Protein AF-A0A945K0C2-F1 (afdb_monomer)

Mean predicted aligned error: 10.75 Å

Sequence (138 aa):
MTGASYIPVIWLLAVLSIFVTILLDLFKKRQVEKDDLIQATIEDRTQAFSQRAVLIGIVLAFLVRANIFEILKNPETPALFLGWRNAEFSWWGLEQILGCAVTGCLLAFLSRFWNEFFKILSGLKYLIRSKSGVGSLR

Radius of gyration: 19.76 Å; Cα contacts (8 Å, |Δi|>4): 114; chains: 1; bounding box: 49×51×44 Å

Foldseek 3Di:
DPPQDLVQVVVVLLVLLVVLLVVLVVVVVVVVVVPPDDDDDPPVVVVVSLVVQLVSLLVSLVQQLQQVVVCVVRSNCSSVNTDDPPDDPDVCVVSSSVRSSVRSNVSSVVNVVVVVVVVVVVVVVVVVVVVVVVPPDD

pLDDT: mean 74.78, std 12.79, range [41.19, 89.81]

Structure (mmCIF, N/CA/C/O backbone):
data_AF-A0A945K0C2-F1
#
_entry.id   AF-A0A945K0C2-F1
#
loop_
_atom_site.group_PDB
_atom_site.id
_atom_site.type_symbol
_atom_site.label_atom_id
_atom_site.label_alt_id
_atom_site.label_comp_id
_atom_site.label_asym_id
_atom_site.label_entity_id
_atom_site.label_seq_id
_atom_site.pdbx_PDB_ins_code
_atom_site.Cartn_x
_atom_site.Cartn_y
_atom_site.Cartn_z
_atom_site.occupancy
_atom_site.B_iso_or_equiv
_atom_site.auth_seq_id
_atom_site.auth_comp_id
_atom_site.auth_asym_id
_atom_site.auth_atom_id
_atom_site.pdbx_PDB_model_num
ATOM 1 N N . MET A 1 1 ? 21.419 16.279 -17.787 1.00 43.22 1 MET A N 1
ATOM 2 C CA . MET A 1 1 ? 20.927 15.539 -16.608 1.00 43.22 1 MET A CA 1
ATOM 3 C C . MET A 1 1 ? 19.478 15.939 -16.389 1.00 43.22 1 MET A C 1
ATOM 5 O O . MET A 1 1 ? 19.210 16.911 -15.697 1.00 43.22 1 MET A O 1
ATOM 9 N N . THR A 1 2 ? 18.549 15.284 -17.080 1.00 50.00 2 THR A N 1
ATOM 10 C CA . THR A 1 2 ? 17.113 15.456 -16.838 1.00 50.00 2 THR A CA 1
ATOM 11 C C . THR A 1 2 ? 16.808 14.795 -15.498 1.00 50.00 2 THR A C 1
ATOM 13 O O . THR A 1 2 ? 17.032 13.599 -15.332 1.00 50.00 2 THR A O 1
ATOM 16 N N . GLY A 1 3 ? 16.431 15.589 -14.495 1.00 56.53 3 GLY A N 1
ATOM 17 C CA . GLY A 1 3 ? 16.066 15.063 -13.184 1.00 56.53 3 GLY A CA 1
ATOM 18 C C . GLY A 1 3 ? 14.819 14.205 -13.334 1.00 56.53 3 GLY A C 1
ATOM 19 O O . GLY A 1 3 ? 13.759 14.738 -13.651 1.00 56.53 3 GLY A O 1
ATOM 20 N N . ALA A 1 4 ? 14.959 12.893 -13.151 1.00 66.00 4 ALA A N 1
ATOM 21 C CA . ALA A 1 4 ? 13.831 11.976 -13.188 1.00 66.00 4 ALA A CA 1
ATOM 22 C C . ALA A 1 4 ? 12.760 12.461 -12.198 1.00 66.00 4 ALA A C 1
ATOM 24 O O . ALA A 1 4 ? 13.030 12.639 -11.005 1.00 66.00 4 ALA A O 1
ATOM 25 N N . SER A 1 5 ? 11.555 12.733 -12.698 1.00 78.56 5 SER A N 1
ATOM 26 C CA . SER A 1 5 ? 10.452 13.198 -11.861 1.00 78.56 5 SER A CA 1
ATOM 27 C C . SER A 1 5 ? 9.825 12.004 -11.152 1.00 78.56 5 SER A C 1
ATOM 29 O O . SER A 1 5 ? 9.201 11.159 -11.783 1.00 78.56 5 SER A O 1
ATOM 31 N N . TYR A 1 6 ? 9.964 11.938 -9.827 1.00 83.19 6 TYR A N 1
ATOM 32 C CA . TYR A 1 6 ? 9.343 10.899 -8.991 1.00 83.19 6 TYR A CA 1
ATOM 33 C C . TYR A 1 6 ? 7.892 11.224 -8.602 1.00 83.19 6 TYR A C 1
ATOM 35 O O . TYR A 1 6 ? 7.238 10.445 -7.908 1.00 83.19 6 TYR A O 1
ATOM 43 N N . ILE A 1 7 ? 7.367 12.364 -9.060 1.00 84.88 7 ILE A N 1
ATOM 44 C CA . ILE A 1 7 ? 5.986 12.796 -8.813 1.00 84.88 7 ILE A CA 1
ATOM 45 C C . ILE A 1 7 ? 4.970 11.711 -9.221 1.00 84.88 7 ILE A C 1
ATOM 47 O O . ILE A 1 7 ? 4.097 11.403 -8.406 1.00 84.88 7 ILE A O 1
ATOM 51 N N . PRO A 1 8 ? 5.073 11.065 -10.402 1.00 84.94 8 PRO A N 1
ATOM 52 C CA . PRO A 1 8 ? 4.122 10.031 -10.813 1.00 84.94 8 PRO A CA 1
ATOM 53 C C . PRO A 1 8 ? 4.131 8.810 -9.883 1.00 84.94 8 PRO A C 1
ATOM 55 O O . PRO A 1 8 ? 3.079 8.235 -9.607 1.00 84.94 8 PRO A O 1
ATOM 58 N N . VAL A 1 9 ? 5.304 8.434 -9.359 1.00 83.75 9 VAL A N 1
ATOM 59 C CA . VAL A 1 9 ? 5.457 7.317 -8.412 1.00 83.75 9 VAL A CA 1
ATOM 60 C C . VAL A 1 9 ? 4.729 7.622 -7.106 1.00 83.75 9 VAL A C 1
ATOM 62 O O . VAL A 1 9 ? 3.974 6.788 -6.605 1.00 83.75 9 VAL A O 1
ATOM 65 N N . ILE A 1 10 ? 4.913 8.834 -6.574 1.00 85.44 10 ILE A N 1
ATOM 66 C CA . ILE A 1 10 ? 4.263 9.274 -5.333 1.00 85.44 10 ILE A CA 1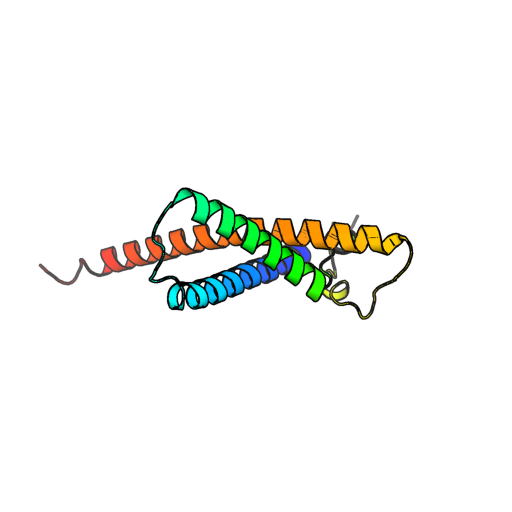
ATOM 67 C C . ILE A 1 10 ? 2.741 9.263 -5.498 1.00 85.44 10 ILE A C 1
ATOM 69 O O . ILE A 1 10 ? 2.038 8.739 -4.635 1.00 85.44 10 ILE A O 1
ATOM 73 N N . TRP A 1 11 ? 2.232 9.782 -6.618 1.00 87.75 11 TRP A N 1
ATOM 74 C CA . TRP A 1 11 ? 0.800 9.763 -6.926 1.00 87.75 11 TRP A CA 1
ATOM 75 C C . TRP A 1 11 ? 0.237 8.343 -6.973 1.00 87.75 11 TRP A C 1
ATOM 77 O O . TRP A 1 11 ? -0.797 8.066 -6.367 1.00 87.75 11 TRP A O 1
ATOM 87 N N . LEU A 1 12 ? 0.934 7.427 -7.641 1.00 85.75 12 LEU A N 1
ATOM 88 C CA . LEU A 1 12 ? 0.516 6.034 -7.761 1.00 85.75 12 LEU A CA 1
ATOM 89 C C . LEU A 1 12 ? 0.477 5.327 -6.397 1.00 85.75 12 LEU A C 1
ATOM 91 O O . LEU A 1 12 ? -0.514 4.671 -6.070 1.00 85.75 12 LEU A O 1
ATOM 95 N N . LEU A 1 13 ? 1.502 5.517 -5.561 1.00 84.94 13 LEU A N 1
ATOM 96 C CA . LEU A 1 13 ? 1.539 4.967 -4.202 1.00 84.94 13 LEU A CA 1
ATOM 97 C C . LEU A 1 13 ? 0.465 5.582 -3.294 1.00 84.94 13 LEU A C 1
ATOM 99 O O . LEU A 1 13 ? -0.147 4.872 -2.492 1.00 84.94 13 LEU A O 1
ATOM 103 N N . ALA A 1 14 ? 0.192 6.881 -3.429 1.00 84.94 14 ALA A N 1
ATOM 104 C CA . ALA A 1 14 ? -0.874 7.553 -2.691 1.00 84.94 14 ALA A CA 1
ATOM 105 C C . ALA A 1 14 ? -2.250 6.972 -3.050 1.00 84.94 14 ALA A C 1
ATOM 107 O O . ALA A 1 14 ? -3.005 6.587 -2.161 1.00 84.94 14 ALA A O 1
ATOM 108 N N . VAL A 1 15 ? -2.553 6.820 -4.343 1.00 87.81 15 VAL A N 1
ATOM 109 C CA . VAL A 1 15 ? -3.829 6.246 -4.803 1.00 87.81 15 VAL A CA 1
ATOM 110 C C . VAL A 1 15 ? -3.986 4.798 -4.336 1.00 87.81 15 VAL A C 1
ATOM 112 O O . VAL A 1 15 ? -5.023 4.446 -3.771 1.00 87.81 15 VAL A O 1
ATOM 115 N N . LEU A 1 16 ? -2.954 3.965 -4.506 1.00 84.62 16 LEU A N 1
ATOM 116 C CA . LEU A 1 16 ? -2.994 2.567 -4.068 1.00 84.62 16 LEU A CA 1
ATOM 117 C C . LEU A 1 16 ? -3.169 2.445 -2.549 1.00 84.62 16 LEU A C 1
ATOM 119 O O . LEU A 1 16 ? -3.936 1.605 -2.084 1.00 84.62 16 LEU A O 1
ATOM 123 N N . SER A 1 17 ? -2.504 3.293 -1.764 1.00 83.94 17 SER A N 1
ATOM 124 C CA . SER A 1 17 ? -2.607 3.242 -0.300 1.00 83.94 17 SER A CA 1
ATOM 125 C C . SER A 1 17 ? -3.963 3.727 0.211 1.00 83.94 17 SER A C 1
ATOM 127 O O . SER A 1 17 ? -4.495 3.136 1.150 1.00 83.94 17 SER A O 1
ATOM 129 N N . ILE A 1 18 ? -4.576 4.725 -0.434 1.00 85.69 18 ILE A N 1
ATOM 130 C CA . ILE A 1 18 ? -5.967 5.116 -0.161 1.00 85.69 18 ILE A CA 1
ATOM 131 C C . ILE A 1 18 ? -6.915 3.953 -0.475 1.00 85.69 18 ILE A C 1
ATOM 133 O O . ILE A 1 18 ? -7.824 3.670 0.305 1.00 85.69 18 ILE A O 1
ATOM 137 N N . PHE A 1 19 ? -6.688 3.236 -1.577 1.00 84.38 19 PHE A N 1
ATOM 138 C CA . PHE A 1 19 ? -7.502 2.076 -1.932 1.00 84.38 19 PHE A CA 1
ATOM 139 C C . PHE A 1 19 ? -7.402 0.952 -0.887 1.00 84.38 19 PHE A C 1
ATOM 141 O O . PHE A 1 19 ? -8.425 0.391 -0.495 1.00 84.38 19 PHE A O 1
ATOM 148 N N . VAL A 1 20 ? -6.200 0.677 -0.357 1.00 82.06 20 VAL A N 1
ATOM 149 C CA . VAL A 1 20 ? -6.006 -0.247 0.780 1.00 82.06 20 VAL A CA 1
ATOM 150 C C . VAL A 1 20 ? -6.813 0.199 1.999 1.00 82.06 20 VAL A C 1
ATOM 152 O O . VAL A 1 20 ? -7.471 -0.629 2.627 1.00 82.06 20 VAL A O 1
ATOM 155 N N . THR A 1 21 ? -6.817 1.497 2.313 1.00 82.62 21 THR A N 1
ATOM 156 C CA . THR A 1 21 ? -7.608 2.052 3.421 1.00 82.62 21 THR A CA 1
ATOM 157 C C . THR A 1 21 ? -9.105 1.806 3.239 1.00 82.62 21 THR A C 1
ATOM 159 O O . THR A 1 21 ? -9.760 1.316 4.156 1.00 82.62 21 THR A O 1
ATOM 162 N N . ILE A 1 22 ? -9.642 2.068 2.043 1.00 83.06 22 ILE A N 1
ATOM 163 C CA . ILE A 1 22 ? -11.059 1.831 1.729 1.00 83.06 22 ILE A CA 1
ATOM 164 C C . ILE A 1 22 ? -11.402 0.344 1.870 1.00 83.06 22 ILE A C 1
ATOM 166 O O . ILE A 1 22 ? -12.419 -0.001 2.472 1.00 83.06 22 ILE A O 1
ATOM 170 N N . LEU A 1 23 ? -10.550 -0.547 1.354 1.00 80.44 23 LEU A N 1
ATOM 171 C CA . LEU A 1 23 ? -10.744 -1.990 1.500 1.00 80.44 23 LEU A CA 1
ATOM 172 C C . LEU A 1 23 ? -10.756 -2.403 2.973 1.00 80.44 23 LEU A C 1
ATOM 174 O O . LEU A 1 23 ? -11.656 -3.131 3.392 1.00 80.44 23 LEU A O 1
ATOM 178 N N . LEU A 1 24 ? -9.804 -1.918 3.772 1.00 79.88 24 LEU A N 1
ATOM 179 C CA . LEU A 1 24 ? -9.748 -2.197 5.206 1.00 79.88 24 LEU A CA 1
ATOM 180 C C . LEU A 1 24 ? -11.015 -1.744 5.934 1.00 79.88 24 LEU A C 1
ATOM 182 O O . LEU A 1 24 ? -11.542 -2.499 6.752 1.00 79.88 24 LEU A O 1
ATOM 186 N N . ASP A 1 25 ? -11.535 -0.563 5.609 1.00 79.38 25 ASP A N 1
ATOM 187 C CA . ASP A 1 25 ? -12.775 -0.053 6.194 1.00 79.38 25 ASP A CA 1
ATOM 188 C C . ASP A 1 25 ? -14.000 -0.887 5.794 1.00 79.38 25 ASP A C 1
ATOM 190 O O . ASP A 1 25 ? -14.869 -1.150 6.631 1.00 79.38 25 ASP A O 1
ATOM 194 N N . LEU A 1 26 ? -14.065 -1.366 4.547 1.00 79.12 26 LEU A N 1
ATOM 195 C CA . LEU A 1 26 ? -15.120 -2.277 4.091 1.00 79.12 26 LEU A CA 1
ATOM 196 C C . LEU A 1 26 ? -15.059 -3.627 4.817 1.00 79.12 26 LEU A C 1
ATOM 198 O O . LEU A 1 26 ? -16.081 -4.112 5.308 1.00 79.12 26 LEU A O 1
ATOM 202 N N . PHE A 1 27 ? -13.867 -4.217 4.942 1.00 72.81 27 PHE A N 1
ATOM 203 C CA . PHE A 1 27 ? -13.680 -5.464 5.687 1.00 72.81 27 PHE A CA 1
ATOM 204 C C . PHE A 1 27 ? -13.996 -5.292 7.174 1.00 72.81 27 PHE A C 1
ATOM 206 O O . PHE A 1 27 ? -14.605 -6.180 7.771 1.00 72.81 27 PHE A O 1
ATOM 213 N N . LYS A 1 28 ? -13.646 -4.143 7.765 1.00 69.25 28 LYS A N 1
ATOM 214 C CA . LYS A 1 28 ? -13.970 -3.815 9.156 1.00 69.25 28 LYS A CA 1
ATOM 215 C C . LYS A 1 28 ? -15.479 -3.739 9.377 1.00 69.25 28 LYS A C 1
ATOM 217 O O . LYS A 1 28 ? -15.969 -4.373 10.304 1.00 69.25 28 LYS A O 1
ATOM 222 N N . LYS A 1 29 ? -16.227 -3.032 8.519 1.00 65.38 29 LYS A N 1
ATOM 223 C CA . LYS A 1 29 ? -17.700 -2.966 8.611 1.00 65.38 29 LYS A CA 1
ATOM 224 C C . LYS A 1 29 ? -18.340 -4.352 8.529 1.00 65.38 29 LYS A C 1
ATOM 226 O O . LYS A 1 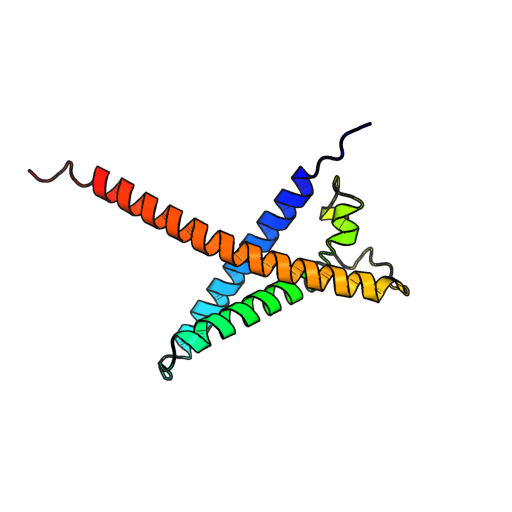29 ? -19.227 -4.654 9.316 1.00 65.38 29 LYS A O 1
ATOM 231 N N . ARG A 1 30 ? -17.831 -5.214 7.643 1.00 63.31 30 ARG A N 1
ATOM 232 C CA . ARG A 1 30 ? -18.329 -6.587 7.467 1.00 63.31 30 ARG A CA 1
ATOM 233 C C . ARG A 1 30 ? -18.030 -7.514 8.653 1.00 63.31 30 ARG A C 1
ATOM 235 O O . ARG A 1 30 ? -18.739 -8.495 8.844 1.00 63.31 30 ARG A O 1
ATOM 242 N N . GLN A 1 31 ? -16.969 -7.251 9.417 1.00 57.59 31 GLN A N 1
ATOM 243 C CA . GLN A 1 31 ? -16.644 -8.032 10.615 1.00 57.59 31 GLN A CA 1
ATOM 244 C C . GLN A 1 31 ? -17.381 -7.563 11.862 1.00 57.59 31 GLN A C 1
ATOM 246 O O . GLN A 1 31 ? -17.767 -8.397 12.667 1.00 57.59 31 GLN A O 1
ATOM 251 N N . VAL A 1 32 ? -17.631 -6.259 12.001 1.00 57.12 32 VAL A N 1
ATOM 252 C CA . VAL A 1 32 ? -18.455 -5.737 13.104 1.00 57.12 32 VAL A CA 1
ATOM 253 C C . VAL A 1 32 ? -19.862 -6.345 13.071 1.00 57.12 32 VAL A C 1
ATOM 255 O O . VAL A 1 32 ? -20.415 -6.627 14.119 1.00 57.12 32 VAL A O 1
ATOM 258 N N . GLU A 1 33 ? -20.390 -6.664 11.887 1.00 54.25 33 GLU A N 1
ATOM 259 C CA . GLU A 1 33 ? -21.665 -7.383 11.727 1.00 54.25 33 GLU A CA 1
ATOM 260 C C . GLU A 1 33 ? -21.619 -8.857 12.194 1.00 54.25 33 GLU A C 1
ATOM 262 O O . GLU A 1 33 ? -22.659 -9.468 12.421 1.00 54.25 33 GLU A O 1
ATOM 267 N N . LYS A 1 34 ? -20.427 -9.452 12.343 1.00 53.75 34 LYS A N 1
ATOM 268 C CA . LYS A 1 34 ? -20.242 -10.847 12.787 1.00 53.75 34 LYS A CA 1
ATOM 269 C C . LYS A 1 34 ? -19.721 -10.987 14.221 1.00 53.75 34 LYS A C 1
ATOM 271 O O . LYS A 1 34 ? -19.925 -12.039 14.819 1.00 53.75 3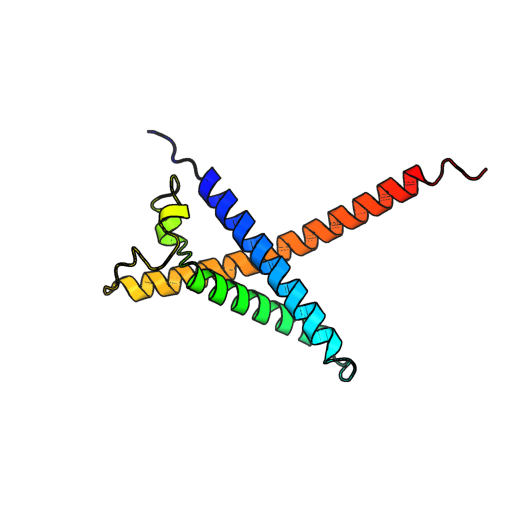4 LYS A O 1
ATOM 276 N N . ASP A 1 35 ? -19.084 -9.952 14.768 1.00 52.91 35 ASP A N 1
ATOM 277 C CA . ASP A 1 35 ? -18.308 -10.012 16.015 1.00 52.91 35 ASP A CA 1
ATOM 278 C C . ASP A 1 35 ? -18.974 -9.286 17.207 1.00 52.91 35 ASP A C 1
ATOM 280 O O . ASP A 1 35 ? -18.281 -8.831 18.121 1.00 52.91 35 ASP A O 1
ATOM 284 N N . ASP A 1 36 ? -20.310 -9.239 17.269 1.00 53.91 36 ASP A N 1
ATOM 285 C CA . ASP A 1 36 ? -21.053 -8.801 18.471 1.00 53.91 36 ASP A CA 1
ATOM 286 C C . ASP A 1 36 ? -20.838 -9.723 19.695 1.00 53.91 36 ASP A C 1
ATOM 288 O O . ASP A 1 36 ? -21.329 -9.438 20.786 1.00 53.91 36 ASP A O 1
ATOM 292 N N . LEU A 1 37 ? -20.079 -10.820 19.557 1.00 55.50 37 LEU A N 1
ATOM 293 C CA . LEU A 1 37 ? -19.951 -11.839 20.601 1.00 55.50 37 LEU A CA 1
ATOM 294 C C . LEU A 1 37 ? -18.615 -11.893 21.360 1.00 55.50 37 LEU A C 1
ATOM 296 O O . LEU A 1 37 ? -18.551 -12.610 22.354 1.00 55.50 37 LEU A O 1
ATOM 300 N N . ILE A 1 38 ? -17.540 -11.200 20.954 1.00 54.50 38 ILE A N 1
ATOM 301 C CA . ILE A 1 38 ? -16.234 -11.353 21.640 1.00 54.50 38 ILE A CA 1
ATOM 302 C C . ILE A 1 38 ? -15.529 -10.002 21.824 1.00 54.50 38 ILE A C 1
ATOM 304 O O . ILE A 1 38 ? -14.756 -9.506 20.997 1.00 54.50 38 ILE A O 1
ATOM 308 N N . GLN A 1 39 ? -15.819 -9.397 22.974 1.00 52.59 39 GLN A N 1
ATOM 309 C CA . GLN A 1 39 ? -15.313 -8.109 23.443 1.00 52.59 39 GLN A CA 1
ATOM 310 C C . GLN A 1 39 ? -14.191 -8.293 24.482 1.00 52.59 39 GLN A C 1
ATOM 312 O O . GLN A 1 39 ? -14.233 -7.711 25.562 1.00 52.59 39 GLN A O 1
ATOM 317 N N . ALA A 1 40 ? -13.177 -9.101 24.170 1.00 50.34 40 ALA A N 1
ATOM 318 C CA . ALA A 1 40 ? -12.004 -9.261 25.026 1.00 50.34 40 ALA A CA 1
ATOM 319 C C . ALA A 1 40 ? -10.728 -8.858 24.271 1.00 50.34 40 ALA A C 1
ATOM 321 O O . ALA A 1 40 ? -10.476 -9.320 23.162 1.00 50.34 40 ALA A O 1
ATOM 322 N N . THR A 1 41 ? -9.963 -7.971 24.908 1.00 53.94 41 THR A N 1
ATOM 323 C CA . THR A 1 41 ? -8.589 -7.549 24.586 1.00 53.94 41 THR A CA 1
ATOM 324 C C . THR A 1 41 ? -8.431 -6.519 23.454 1.00 53.94 41 THR A C 1
ATOM 326 O O . THR A 1 41 ? -8.334 -6.813 22.264 1.00 53.94 41 THR A O 1
ATOM 329 N N . ILE A 1 42 ? -8.339 -5.249 23.861 1.00 54.09 42 ILE A N 1
ATOM 330 C CA . ILE A 1 42 ? -8.037 -4.081 23.010 1.00 54.09 42 ILE A CA 1
ATOM 331 C C . ILE A 1 42 ? -6.634 -4.191 22.373 1.00 54.09 42 ILE A C 1
ATOM 333 O O . ILE A 1 42 ? -6.403 -3.650 21.294 1.00 54.09 42 ILE A O 1
ATOM 337 N N . GLU A 1 43 ? -5.724 -4.950 22.984 1.00 52.31 43 GLU A N 1
ATOM 338 C CA . GLU A 1 43 ? -4.336 -5.108 22.537 1.00 52.31 43 GLU A CA 1
ATOM 339 C C . GLU A 1 43 ? -4.206 -6.056 21.325 1.00 52.31 43 GLU A C 1
ATOM 341 O O . GLU A 1 43 ? -3.578 -5.690 20.324 1.00 52.31 43 GLU A O 1
ATOM 346 N N . ASP A 1 44 ? -4.936 -7.181 21.324 1.00 53.12 44 ASP A N 1
ATOM 347 C CA . ASP A 1 44 ? -4.969 -8.156 20.217 1.00 53.12 44 ASP A CA 1
ATOM 348 C C . ASP A 1 44 ? -5.597 -7.583 18.937 1.00 53.12 44 ASP A C 1
ATOM 350 O O . ASP A 1 44 ? -5.183 -7.898 17.815 1.00 53.12 44 ASP A O 1
ATOM 354 N N . ARG A 1 45 ? -6.564 -6.664 19.076 1.00 53.81 45 ARG A N 1
ATOM 355 C CA . ARG A 1 45 ? -7.214 -6.009 17.927 1.00 53.81 45 ARG A CA 1
ATOM 356 C C . ARG A 1 45 ? -6.245 -5.133 17.134 1.00 53.81 45 ARG A C 1
ATOM 358 O O . ARG A 1 45 ? -6.361 -5.054 15.910 1.00 53.81 45 ARG A O 1
ATOM 365 N N . THR A 1 46 ? -5.272 -4.504 17.791 1.00 58.22 46 THR A N 1
ATOM 366 C CA . THR A 1 46 ? -4.298 -3.621 17.128 1.00 58.22 46 THR A CA 1
ATOM 367 C C . THR A 1 46 ? -3.301 -4.414 16.284 1.00 58.22 46 THR A C 1
ATOM 369 O O . THR A 1 46 ? -2.964 -4.001 15.167 1.00 58.22 46 THR A O 1
ATOM 372 N N . GLN A 1 47 ? -2.873 -5.580 16.779 1.00 59.88 47 GLN A N 1
ATOM 373 C CA . GLN A 1 47 ? -1.994 -6.495 16.049 1.00 59.88 47 GLN A CA 1
ATOM 374 C C . GLN A 1 47 ? -2.732 -7.194 14.903 1.00 59.88 47 GLN A C 1
ATOM 376 O O . GLN A 1 47 ? -2.243 -7.173 13.771 1.00 59.88 47 GLN A O 1
ATOM 381 N N . ALA A 1 48 ? -3.942 -7.706 15.146 1.00 62.47 48 ALA A N 1
ATOM 382 C CA . ALA A 1 48 ? -4.765 -8.324 14.107 1.00 62.47 48 ALA A CA 1
ATOM 383 C C . ALA A 1 48 ? -5.104 -7.335 12.978 1.00 62.47 48 ALA A C 1
ATOM 385 O O . ALA A 1 48 ? -5.076 -7.690 11.797 1.00 62.47 48 ALA A O 1
ATOM 386 N N . PHE A 1 49 ? -5.364 -6.067 13.311 1.00 64.81 49 PHE A N 1
ATOM 387 C CA . PHE A 1 49 ? -5.573 -5.017 12.314 1.00 64.81 49 PHE A CA 1
ATOM 388 C C . PHE A 1 49 ? -4.298 -4.724 11.508 1.00 64.81 49 PHE A C 1
ATOM 390 O O . PHE A 1 49 ? -4.362 -4.579 10.289 1.00 64.81 49 PHE A O 1
ATOM 397 N N . SER A 1 50 ? -3.131 -4.697 12.166 1.00 70.19 50 SER A N 1
ATOM 398 C CA . SER A 1 50 ? -1.832 -4.522 11.500 1.00 70.19 50 SER A CA 1
ATOM 399 C C . SER A 1 50 ? -1.543 -5.634 10.497 1.00 70.19 50 SER A C 1
ATOM 401 O O . SER A 1 50 ? -1.154 -5.360 9.365 1.00 70.19 50 SER A O 1
ATOM 403 N N . GLN A 1 51 ? -1.746 -6.887 10.902 1.00 75.75 51 GLN A N 1
ATOM 404 C CA . GLN A 1 51 ? -1.466 -8.053 10.066 1.00 75.75 51 GLN A CA 1
ATOM 405 C C . GLN A 1 51 ? -2.399 -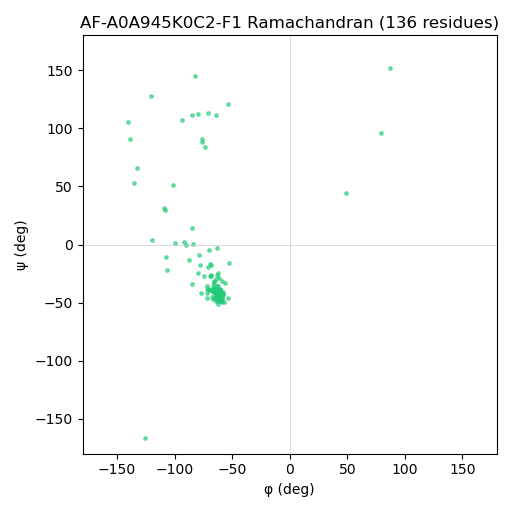8.106 8.856 1.00 75.75 51 GLN A C 1
ATOM 407 O O . GLN A 1 51 ? -1.953 -8.377 7.745 1.00 75.75 51 GLN A O 1
ATOM 412 N N . ARG A 1 52 ? -3.683 -7.773 9.037 1.00 78.50 52 ARG A N 1
ATOM 413 C CA . ARG A 1 52 ? -4.653 -7.704 7.934 1.00 78.50 52 ARG A CA 1
ATOM 414 C C . ARG A 1 52 ? -4.346 -6.578 6.955 1.00 78.50 52 ARG A C 1
ATOM 416 O O . ARG A 1 52 ? -4.471 -6.792 5.756 1.00 78.50 52 ARG A O 1
ATOM 423 N N . ALA A 1 53 ? -3.917 -5.414 7.442 1.00 78.81 53 ALA A N 1
ATOM 424 C CA . ALA A 1 53 ? -3.479 -4.315 6.584 1.00 78.81 53 ALA A CA 1
ATOM 425 C C . ALA A 1 53 ? -2.281 -4.716 5.721 1.00 78.81 53 ALA A C 1
ATOM 427 O O . ALA A 1 53 ? -2.300 -4.481 4.515 1.00 78.81 53 ALA A O 1
ATOM 428 N N . VAL A 1 54 ? -1.286 -5.381 6.316 1.00 84.88 54 VAL A N 1
ATOM 429 C CA . VAL A 1 54 ? -0.129 -5.916 5.586 1.00 84.88 54 VAL A CA 1
ATOM 430 C C . VAL A 1 54 ? -0.567 -6.964 4.567 1.00 84.88 54 VAL A C 1
ATOM 432 O O . VAL A 1 54 ? -0.189 -6.863 3.406 1.00 84.88 54 VAL A O 1
ATOM 435 N N . LEU A 1 55 ? -1.418 -7.916 4.953 1.00 84.94 55 LEU A N 1
ATOM 436 C CA . LEU A 1 55 ? -1.904 -8.956 4.047 1.00 84.94 55 LEU A CA 1
ATOM 437 C C . LEU A 1 55 ? -2.689 -8.369 2.863 1.00 84.94 55 LEU A C 1
ATOM 439 O O . LEU A 1 55 ? -2.413 -8.715 1.720 1.00 84.94 55 LEU A O 1
ATOM 443 N N . ILE A 1 56 ? -3.628 -7.451 3.115 1.00 85.25 56 ILE A N 1
ATOM 444 C CA . ILE A 1 56 ? -4.408 -6.779 2.064 1.00 85.25 56 ILE A CA 1
ATOM 445 C C . ILE A 1 56 ? -3.493 -5.937 1.173 1.00 85.25 56 ILE A C 1
ATOM 447 O O . ILE A 1 56 ? -3.641 -5.975 -0.046 1.00 85.25 56 ILE A O 1
ATOM 451 N N . GLY A 1 57 ? -2.530 -5.221 1.756 1.00 85.56 57 GLY A N 1
ATOM 452 C CA . GLY A 1 57 ? -1.535 -4.457 1.010 1.00 85.56 57 GLY A CA 1
ATOM 453 C C . GLY A 1 57 ? -0.701 -5.345 0.088 1.00 85.56 57 GLY A C 1
ATOM 454 O O . GLY A 1 57 ? -0.561 -5.030 -1.091 1.00 85.56 57 GLY A O 1
ATOM 455 N N . ILE A 1 58 ? -0.197 -6.476 0.591 1.00 87.62 58 ILE A N 1
ATOM 456 C CA . ILE A 1 58 ? 0.566 -7.463 -0.189 1.00 87.62 58 ILE A CA 1
ATOM 457 C C . ILE A 1 58 ? -0.298 -8.052 -1.300 1.00 87.62 58 ILE A C 1
ATOM 459 O O . ILE A 1 58 ? 0.105 -8.018 -2.458 1.00 87.62 58 ILE A O 1
ATOM 463 N N . VAL A 1 59 ? -1.500 -8.538 -0.985 1.00 87.25 59 VAL A N 1
ATOM 464 C CA . VAL A 1 59 ? -2.413 -9.109 -1.985 1.00 87.25 59 VAL A CA 1
ATOM 465 C C . VAL A 1 59 ? -2.739 -8.084 -3.070 1.00 87.25 59 VAL A C 1
ATOM 467 O O . VAL A 1 59 ? -2.668 -8.414 -4.250 1.00 87.25 59 VAL A O 1
ATOM 470 N N . LEU A 1 60 ? -3.033 -6.834 -2.704 1.00 86.50 60 LEU A N 1
ATOM 471 C CA . LEU A 1 60 ? -3.295 -5.773 -3.673 1.00 86.50 60 LEU A CA 1
ATOM 472 C C . LEU A 1 60 ? -2.062 -5.478 -4.536 1.00 86.50 60 LEU A C 1
ATOM 474 O O . LEU A 1 60 ? -2.182 -5.373 -5.755 1.00 86.50 60 LEU A O 1
ATOM 478 N N . ALA A 1 61 ? -0.877 -5.385 -3.929 1.00 86.88 61 ALA A N 1
ATOM 479 C CA . ALA A 1 61 ? 0.365 -5.171 -4.660 1.00 86.88 61 ALA A CA 1
ATOM 480 C C . ALA A 1 61 ? 0.638 -6.310 -5.653 1.00 86.88 61 ALA A C 1
ATOM 482 O O . ALA A 1 61 ? 1.020 -6.040 -6.784 1.00 86.88 61 ALA A O 1
ATOM 483 N N . PHE A 1 62 ? 0.359 -7.565 -5.293 1.00 86.75 62 PHE A N 1
ATOM 484 C CA . PHE A 1 62 ? 0.442 -8.692 -6.225 1.00 86.75 62 PHE A CA 1
ATOM 485 C C . PHE A 1 62 ? -0.616 -8.630 -7.328 1.00 86.75 62 PHE A C 1
ATOM 487 O O . PHE A 1 62 ? -0.291 -8.817 -8.497 1.00 86.75 62 PHE A O 1
ATOM 494 N N . LEU A 1 63 ? -1.873 -8.335 -6.995 1.00 85.69 63 LEU A N 1
ATOM 495 C CA . LEU A 1 63 ? -2.959 -8.258 -7.978 1.00 85.69 63 LEU A CA 1
ATOM 496 C C . LEU A 1 63 ? -2.667 -7.227 -9.070 1.00 85.69 63 LEU A C 1
ATOM 498 O O . LEU A 1 63 ? -2.863 -7.502 -10.252 1.00 85.69 63 LEU A O 1
ATOM 502 N N . VAL A 1 64 ? -2.150 -6.063 -8.675 1.00 84.94 64 VAL A N 1
ATOM 503 C CA . VAL A 1 64 ? -1.813 -4.971 -9.597 1.00 84.94 64 VAL A CA 1
ATOM 504 C C . VAL A 1 64 ? -0.360 -5.077 -10.095 1.00 84.94 64 VAL A C 1
ATOM 506 O O . VAL A 1 64 ? 0.068 -4.270 -10.915 1.00 84.94 64 VAL A O 1
ATOM 509 N N . ARG A 1 65 ? 0.404 -6.087 -9.651 1.00 86.38 65 ARG A N 1
ATOM 510 C CA . ARG A 1 65 ? 1.846 -6.255 -9.918 1.00 86.38 65 ARG A CA 1
ATOM 511 C C . ARG A 1 65 ? 2.643 -4.971 -9.633 1.00 86.38 65 ARG A C 1
ATOM 513 O O . ARG A 1 65 ? 3.490 -4.544 -10.409 1.00 86.38 65 ARG A O 1
ATOM 520 N N . ALA A 1 66 ? 2.351 -4.326 -8.513 1.00 84.19 66 ALA A N 1
ATOM 521 C CA . ALA A 1 66 ? 3.066 -3.143 -8.070 1.00 84.19 66 ALA A CA 1
ATOM 522 C C . ALA A 1 66 ? 4.423 -3.560 -7.480 1.00 84.19 66 ALA A C 1
ATOM 524 O O . ALA A 1 66 ? 4.536 -3.810 -6.283 1.00 84.19 66 ALA A O 1
ATOM 525 N N . ASN A 1 67 ? 5.448 -3.664 -8.330 1.00 86.69 67 ASN A N 1
ATOM 526 C CA . ASN A 1 67 ? 6.829 -3.901 -7.915 1.00 86.69 67 ASN A CA 1
ATOM 527 C C . ASN A 1 67 ? 7.569 -2.564 -7.765 1.00 86.69 67 ASN A C 1
ATOM 529 O O . ASN A 1 67 ? 7.940 -1.938 -8.759 1.00 86.69 67 ASN A O 1
ATOM 533 N N . ILE A 1 68 ? 7.833 -2.146 -6.525 1.00 83.94 68 ILE A N 1
ATOM 534 C CA . ILE A 1 68 ? 8.530 -0.886 -6.241 1.00 83.94 68 ILE A CA 1
ATOM 535 C C . ILE A 1 68 ? 9.904 -0.789 -6.917 1.00 83.94 68 ILE A C 1
ATOM 537 O O . ILE A 1 68 ? 10.285 0.296 -7.342 1.00 83.94 68 ILE A O 1
ATOM 541 N N . PHE A 1 69 ? 10.637 -1.894 -7.078 1.00 84.38 69 PHE A N 1
ATOM 542 C CA . PHE A 1 69 ? 11.962 -1.865 -7.700 1.00 84.38 69 PHE A CA 1
ATOM 543 C C . PHE A 1 69 ? 11.890 -1.569 -9.202 1.00 84.38 69 PHE A C 1
ATOM 545 O O . PHE A 1 69 ? 12.720 -0.824 -9.717 1.00 84.38 69 PHE A O 1
ATOM 552 N N . GLU A 1 70 ? 10.890 -2.100 -9.907 1.00 80.44 70 GLU A N 1
ATOM 553 C CA . GLU A 1 70 ? 10.650 -1.784 -11.324 1.00 80.44 70 GLU A CA 1
ATOM 554 C C . GLU A 1 70 ? 10.107 -0.365 -11.502 1.00 80.44 70 GLU A C 1
ATOM 556 O O . GLU A 1 70 ? 10.562 0.373 -12.377 1.00 80.44 70 GLU A O 1
ATOM 561 N N . ILE A 1 71 ? 9.189 0.039 -10.621 1.00 84.50 71 ILE A N 1
ATOM 562 C CA . ILE A 1 71 ? 8.591 1.376 -10.608 1.00 84.50 71 ILE A CA 1
ATOM 563 C C . ILE A 1 71 ? 9.660 2.453 -10.371 1.00 84.50 71 ILE A C 1
ATOM 565 O O . ILE A 1 71 ? 9.647 3.488 -11.031 1.00 84.50 71 ILE A O 1
ATOM 569 N N . LEU A 1 72 ? 10.612 2.214 -9.463 1.00 83.50 72 LEU A N 1
ATOM 570 C CA . LEU A 1 72 ? 11.704 3.151 -9.184 1.00 83.50 72 LEU A CA 1
ATOM 571 C C . LEU A 1 72 ? 12.773 3.180 -10.279 1.00 83.50 72 LEU A C 1
ATOM 573 O O . LEU A 1 72 ? 13.409 4.215 -10.459 1.00 83.50 72 LEU A O 1
ATOM 577 N N . LYS A 1 73 ? 12.964 2.082 -11.022 1.00 82.62 73 LYS A N 1
ATOM 578 C CA . LYS A 1 73 ? 13.840 2.064 -12.207 1.00 82.62 73 LYS A CA 1
ATOM 579 C C . LYS A 1 73 ? 13.265 2.909 -13.351 1.00 82.62 73 LYS A C 1
ATOM 581 O O . LYS A 1 73 ? 14.035 3.439 -14.143 1.00 82.62 73 LYS A O 1
ATOM 586 N N . ASN A 1 74 ? 11.940 3.065 -13.415 1.00 81.00 74 ASN A N 1
ATOM 587 C CA . ASN A 1 74 ? 11.243 3.818 -14.460 1.00 81.00 74 ASN A CA 1
ATOM 588 C C . ASN A 1 74 ? 10.200 4.789 -13.866 1.00 81.00 74 ASN A C 1
ATOM 590 O O . ASN A 1 74 ? 8.993 4.632 -14.085 1.00 81.00 74 ASN A O 1
ATOM 594 N N . PRO A 1 75 ? 10.643 5.820 -13.124 1.00 80.38 75 PRO A N 1
ATOM 595 C CA . PRO A 1 75 ? 9.756 6.672 -12.328 1.00 80.38 75 PRO A CA 1
ATOM 596 C C . PRO A 1 75 ? 8.840 7.571 -13.167 1.00 80.38 75 PRO A C 1
ATOM 598 O O . PRO A 1 75 ? 7.849 8.091 -12.656 1.00 80.38 75 PRO A O 1
ATOM 601 N N . GLU A 1 76 ? 9.148 7.751 -14.451 1.00 81.06 76 GLU A N 1
ATOM 602 C CA . GLU A 1 76 ? 8.398 8.634 -15.347 1.00 81.06 76 GLU A CA 1
ATOM 603 C C . GLU A 1 76 ? 7.108 7.983 -15.860 1.00 81.06 76 GLU A C 1
ATOM 605 O O . GLU A 1 76 ? 6.144 8.672 -16.187 1.00 81.06 76 GLU A O 1
ATOM 610 N N . THR A 1 77 ? 7.057 6.648 -15.891 1.00 81.06 77 THR A N 1
ATOM 611 C CA . THR A 1 77 ? 5.903 5.885 -16.392 1.00 81.06 77 THR A CA 1
ATOM 612 C C . THR A 1 77 ? 5.536 4.707 -15.481 1.00 81.06 77 THR A C 1
ATOM 614 O O . THR A 1 77 ? 5.354 3.581 -15.944 1.00 81.06 77 THR A O 1
ATOM 617 N N . PRO A 1 78 ? 5.335 4.939 -14.171 1.00 79.88 78 PRO A N 1
ATOM 618 C CA . PRO A 1 78 ? 5.178 3.870 -13.184 1.00 79.88 78 PRO A CA 1
ATOM 619 C C . PRO A 1 78 ? 3.931 3.008 -13.425 1.00 79.88 78 PRO A C 1
ATOM 621 O O . PRO A 1 78 ? 3.910 1.830 -13.082 1.00 79.88 78 PRO A O 1
ATOM 624 N N . ALA A 1 79 ? 2.901 3.572 -14.063 1.00 79.38 79 ALA A N 1
ATOM 625 C CA . ALA A 1 79 ? 1.674 2.863 -14.406 1.00 79.38 79 ALA A CA 1
ATOM 626 C C . ALA A 1 79 ? 1.868 1.786 -15.490 1.00 79.38 79 ALA A C 1
ATOM 628 O O . ALA A 1 79 ? 1.112 0.820 -15.513 1.00 79.38 79 ALA A O 1
ATOM 629 N N . LEU A 1 80 ? 2.873 1.917 -16.368 1.00 78.19 80 LEU A N 1
ATOM 630 C CA . LEU A 1 80 ? 3.155 0.923 -17.417 1.00 78.19 80 LEU A CA 1
ATOM 631 C C . LEU A 1 80 ? 3.736 -0.381 -16.855 1.00 78.19 80 LEU A C 1
ATOM 63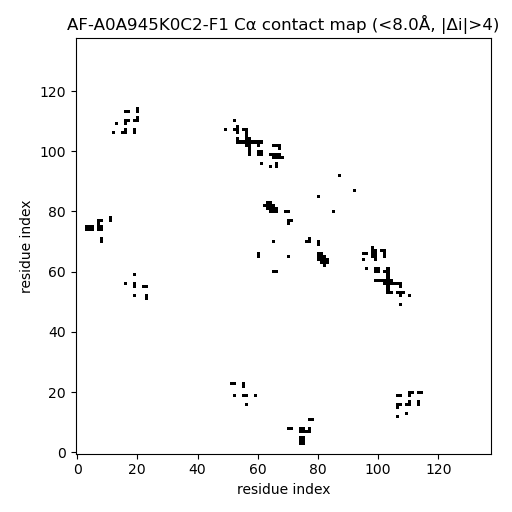3 O O . LEU A 1 80 ? 3.672 -1.419 -17.513 1.00 78.19 80 LEU A O 1
ATOM 637 N N . PHE A 1 81 ? 4.271 -0.318 -15.635 1.00 75.00 81 PHE A N 1
ATOM 638 C CA . PHE A 1 81 ? 4.821 -1.454 -14.898 1.00 75.00 81 PHE A CA 1
ATOM 639 C C . PHE A 1 81 ? 3.778 -2.119 -13.994 1.00 75.00 81 PHE A C 1
ATOM 641 O O . PHE A 1 81 ? 4.087 -3.088 -13.307 1.00 75.00 81 PHE A O 1
ATOM 648 N N . LEU A 1 82 ? 2.531 -1.632 -14.018 1.00 79.38 82 LEU A N 1
ATOM 649 C CA . LEU A 1 82 ? 1.403 -2.318 -13.405 1.00 79.38 82 LEU A CA 1
ATOM 650 C C . LEU A 1 82 ? 0.853 -3.402 -14.339 1.00 79.38 82 LEU A C 1
ATOM 652 O O . LEU A 1 82 ? 0.762 -3.238 -15.556 1.00 79.38 82 LEU A O 1
ATOM 656 N N . GLY A 1 83 ? 0.400 -4.498 -13.740 1.00 74.50 83 GLY A N 1
ATOM 657 C CA . GLY A 1 83 ? -0.250 -5.603 -14.431 1.00 74.50 83 GLY A CA 1
ATOM 658 C C . GLY A 1 83 ? 0.701 -6.670 -14.982 1.00 74.50 83 GLY A C 1
ATOM 659 O O . GLY A 1 83 ? 1.858 -6.446 -15.339 1.00 74.50 83 GLY A O 1
ATOM 660 N N . TRP A 1 84 ? 0.165 -7.885 -15.071 1.00 77.88 84 TRP A N 1
ATOM 661 C CA . TRP A 1 84 ? 0.902 -9.096 -15.443 1.00 77.88 84 TRP A CA 1
ATOM 662 C C . TRP A 1 84 ? 1.158 -9.249 -16.944 1.00 77.88 84 TRP A C 1
ATOM 664 O O . TRP A 1 84 ? 1.921 -10.118 -17.348 1.00 77.88 84 TRP A O 1
ATOM 674 N N . ARG A 1 85 ? 0.550 -8.402 -17.785 1.00 67.69 85 ARG A N 1
ATOM 675 C CA . ARG A 1 85 ? 0.616 -8.542 -19.248 1.00 67.69 85 ARG A CA 1
ATOM 676 C C . ARG A 1 85 ? 2.031 -8.375 -19.811 1.00 67.69 85 ARG A C 1
ATOM 678 O O . ARG A 1 85 ? 2.352 -8.994 -20.814 1.00 67.69 85 ARG A O 1
ATOM 685 N N . ASN A 1 86 ? 2.863 -7.577 -19.146 1.00 61.34 86 ASN A N 1
ATOM 686 C CA . ASN A 1 86 ? 4.260 -7.340 -19.516 1.00 61.34 86 ASN A CA 1
ATOM 687 C C . ASN A 1 86 ? 5.218 -8.017 -18.516 1.00 61.34 86 ASN A C 1
ATOM 689 O O . ASN A 1 86 ? 6.267 -7.459 -18.198 1.00 61.34 86 ASN A O 1
ATOM 693 N N . ALA A 1 87 ? 4.810 -9.129 -17.891 1.00 62.84 87 ALA A N 1
ATOM 694 C CA . ALA A 1 87 ? 5.615 -9.794 -16.871 1.00 62.84 87 ALA A CA 1
ATOM 695 C C . ALA A 1 87 ? 6.628 -10.753 -17.484 1.00 62.84 87 ALA A C 1
ATOM 697 O O . ALA A 1 87 ? 6.265 -11.799 -18.019 1.00 62.84 87 ALA A O 1
ATOM 698 N N . GLU A 1 88 ? 7.908 -10.406 -17.369 1.00 61.94 88 GLU A N 1
ATOM 699 C CA . GLU A 1 88 ? 9.005 -11.299 -17.723 1.00 61.94 88 GLU A CA 1
ATOM 700 C C . GLU A 1 88 ? 9.177 -12.355 -16.622 1.00 61.94 88 GLU A C 1
ATOM 702 O O . GLU A 1 88 ? 9.893 -12.168 -15.639 1.00 61.94 88 GLU A O 1
ATOM 707 N N . PHE A 1 89 ? 8.493 -13.491 -16.774 1.00 58.06 89 PHE A N 1
ATOM 708 C CA . PHE A 1 89 ? 8.663 -14.655 -15.902 1.00 58.06 89 PHE A CA 1
ATOM 709 C C . PHE A 1 89 ? 9.990 -15.365 -16.214 1.00 58.06 89 PHE A C 1
ATOM 711 O O . PHE A 1 89 ? 10.045 -16.325 -16.977 1.00 58.06 89 PHE A O 1
ATOM 718 N N . SER A 1 90 ? 11.079 -14.883 -15.625 1.00 59.47 90 SER A N 1
ATOM 719 C CA . SER A 1 90 ? 12.393 -15.542 -15.624 1.00 59.47 90 SER A CA 1
ATOM 720 C C . SER A 1 90 ? 12.902 -15.701 -14.179 1.00 59.47 90 SER A C 1
ATOM 722 O O . SER A 1 90 ? 12.127 -15.524 -13.240 1.00 59.47 90 SER A O 1
ATOM 724 N N . TRP A 1 91 ? 14.183 -16.031 -13.947 1.00 55.91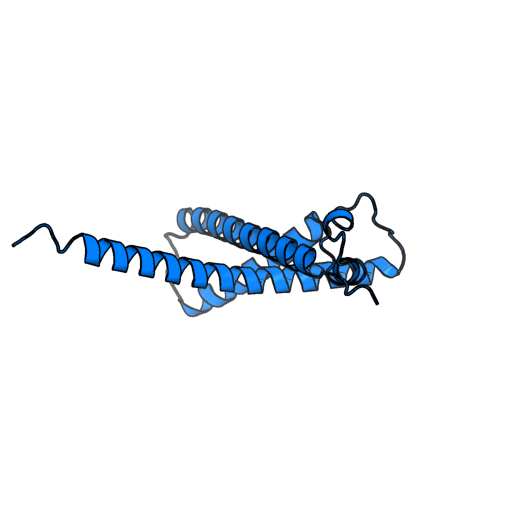 91 TRP A N 1
ATOM 725 C CA . TRP A 1 91 ? 14.792 -16.104 -12.595 1.00 55.91 91 TRP A CA 1
ATOM 726 C C . TRP A 1 91 ? 14.587 -14.822 -11.747 1.00 55.91 91 TRP A C 1
ATOM 728 O O . TRP A 1 91 ? 14.680 -14.855 -10.521 1.00 55.91 91 TRP A O 1
ATOM 738 N N . TRP A 1 92 ? 14.202 -13.723 -12.399 1.00 57.97 92 TRP A N 1
ATOM 739 C CA . TRP A 1 92 ? 13.748 -12.444 -11.850 1.00 57.97 92 TRP A CA 1
ATOM 740 C C . TRP A 1 92 ? 12.364 -12.493 -11.165 1.00 57.97 92 TRP A C 1
ATOM 742 O O . TRP A 1 92 ? 11.939 -11.524 -10.537 1.00 57.97 92 TRP A O 1
ATOM 752 N N . GLY A 1 93 ? 11.663 -13.630 -11.210 1.00 65.38 93 GLY A N 1
ATOM 753 C CA . GLY A 1 93 ? 10.378 -13.829 -10.535 1.00 65.38 93 GLY A CA 1
ATOM 754 C C . GLY A 1 93 ? 10.458 -13.680 -9.011 1.00 65.38 93 GLY A C 1
ATOM 755 O O . GLY A 1 93 ? 9.496 -13.237 -8.388 1.00 65.38 93 GLY A O 1
ATOM 756 N N . LEU A 1 94 ? 11.612 -13.967 -8.398 1.00 75.81 94 LEU A N 1
ATOM 757 C CA . LEU A 1 94 ? 11.823 -13.713 -6.968 1.00 75.81 94 LEU A CA 1
ATOM 758 C C . LEU A 1 94 ? 11.921 -12.216 -6.655 1.00 75.81 94 LEU A C 1
ATOM 760 O O . LEU A 1 94 ? 11.349 -11.775 -5.661 1.00 75.81 94 LEU A O 1
ATOM 764 N N . GLU A 1 95 ? 12.574 -11.422 -7.508 1.00 77.88 95 GLU A N 1
ATOM 765 C CA . GLU A 1 95 ? 12.606 -9.961 -7.356 1.00 77.88 95 GLU A CA 1
ATOM 766 C C . GLU A 1 95 ? 11.211 -9.355 -7.534 1.00 77.88 95 GLU A C 1
ATOM 768 O O . GLU A 1 95 ? 10.832 -8.441 -6.801 1.00 77.88 95 GLU A O 1
ATOM 773 N N . GLN A 1 96 ? 10.419 -9.910 -8.456 1.00 80.56 96 GLN A N 1
ATOM 774 C CA . GLN A 1 96 ? 9.018 -9.549 -8.664 1.00 80.56 96 GLN A CA 1
ATOM 775 C C . GLN A 1 96 ? 8.191 -9.777 -7.390 1.00 80.56 96 GLN A C 1
ATOM 777 O O . GLN A 1 96 ? 7.468 -8.884 -6.942 1.00 80.56 96 GLN A O 1
ATOM 782 N N . ILE A 1 97 ? 8.322 -10.965 -6.789 1.00 83.69 97 ILE A N 1
ATOM 783 C CA . ILE A 1 97 ? 7.617 -11.363 -5.564 1.00 83.69 97 ILE A CA 1
ATOM 784 C C . ILE A 1 97 ? 8.054 -10.486 -4.388 1.00 83.69 97 ILE A C 1
ATOM 786 O O . ILE A 1 97 ? 7.208 -9.936 -3.680 1.00 83.69 97 ILE A O 1
ATOM 790 N N . LEU A 1 98 ? 9.364 -10.318 -4.198 1.00 86.75 98 LEU A N 1
ATOM 791 C CA . LEU A 1 98 ? 9.923 -9.517 -3.113 1.00 86.75 98 LEU A CA 1
ATOM 792 C C . LEU A 1 98 ? 9.506 -8.048 -3.244 1.00 86.75 98 LEU A C 1
ATOM 794 O O . LEU A 1 98 ? 9.073 -7.432 -2.274 1.00 86.75 98 LEU A O 1
ATOM 798 N N . GLY A 1 99 ? 9.574 -7.500 -4.455 1.00 86.81 99 GLY A N 1
ATOM 799 C CA . GLY A 1 99 ? 9.169 -6.135 -4.751 1.00 86.81 99 GLY A CA 1
ATOM 800 C C . GLY A 1 99 ? 7.685 -5.888 -4.506 1.00 86.81 99 GLY A C 1
ATOM 801 O O . GLY A 1 99 ? 7.329 -4.877 -3.900 1.00 86.81 99 GLY A O 1
ATOM 802 N N . CYS A 1 100 ? 6.813 -6.825 -4.888 1.00 88.12 100 CYS A N 1
ATOM 803 C CA . CYS A 1 100 ? 5.384 -6.746 -4.572 1.00 88.12 100 CYS A CA 1
ATOM 804 C C . CYS A 1 100 ? 5.132 -6.846 -3.061 1.00 88.12 100 CYS A C 1
ATOM 806 O O . CYS A 1 100 ? 4.333 -6.080 -2.525 1.00 88.12 100 CYS A O 1
ATOM 808 N N . ALA A 1 101 ? 5.844 -7.725 -2.349 1.00 87.81 101 ALA A N 1
ATOM 809 C CA . ALA A 1 101 ? 5.721 -7.856 -0.898 1.00 87.81 101 ALA A CA 1
ATOM 810 C C . ALA A 1 101 ? 6.145 -6.572 -0.163 1.00 87.81 101 ALA A C 1
ATOM 812 O O . ALA A 1 101 ? 5.403 -6.070 0.681 1.00 87.81 101 ALA A O 1
ATOM 813 N N . VAL A 1 102 ? 7.294 -5.990 -0.528 1.00 89.25 102 VAL A N 1
ATOM 814 C CA . VAL A 1 102 ? 7.775 -4.714 0.028 1.00 89.25 102 VAL A CA 1
ATOM 815 C C . VAL A 1 102 ? 6.790 -3.586 -0.276 1.00 89.25 102 VAL A C 1
ATOM 817 O O . VAL A 1 102 ? 6.448 -2.815 0.620 1.00 89.25 102 VAL A O 1
ATOM 820 N N . THR A 1 103 ? 6.277 -3.521 -1.507 1.00 89.81 103 THR A N 1
ATOM 821 C CA . THR A 1 103 ? 5.262 -2.530 -1.893 1.00 89.81 103 THR A CA 1
ATOM 822 C C . THR A 1 103 ? 4.002 -2.693 -1.058 1.00 89.81 103 THR A C 1
ATOM 824 O O . THR A 1 103 ? 3.490 -1.715 -0.527 1.00 89.81 103 THR A O 1
ATOM 827 N N . GLY A 1 104 ? 3.529 -3.921 -0.865 1.00 87.81 104 GLY A N 1
ATOM 828 C CA . GLY A 1 104 ? 2.367 -4.205 -0.034 1.00 87.81 104 GLY A CA 1
ATOM 829 C C . GLY A 1 104 ? 2.539 -3.792 1.425 1.00 87.81 104 GLY A C 1
ATOM 830 O O . GLY A 1 104 ? 1.644 -3.164 1.992 1.00 87.81 104 GLY A O 1
ATOM 831 N N . CYS A 1 105 ? 3.705 -4.065 2.016 1.00 87.88 105 CYS A N 1
ATOM 832 C CA . CYS A 1 105 ? 4.057 -3.576 3.351 1.00 87.88 105 CYS A CA 1
ATOM 833 C C . CYS A 1 105 ? 4.057 -2.041 3.412 1.00 87.88 105 CYS A C 1
ATOM 835 O O . CYS A 1 105 ? 3.531 -1.456 4.361 1.00 87.88 105 CYS A O 1
ATOM 837 N N . LEU A 1 106 ? 4.599 -1.381 2.385 1.00 88.88 106 LEU A N 1
ATOM 838 C CA . LEU A 1 106 ? 4.625 0.076 2.287 1.00 88.88 106 LEU A CA 1
ATOM 839 C C . LEU A 1 106 ? 3.207 0.656 2.172 1.00 88.88 106 LEU A C 1
ATOM 841 O O . LEU A 1 106 ? 2.865 1.590 2.893 1.00 88.88 106 LEU A O 1
ATOM 845 N N . LEU A 1 107 ? 2.348 0.063 1.339 1.00 87.50 107 LEU A N 1
ATOM 846 C CA . LEU A 1 107 ? 0.943 0.452 1.210 1.00 87.50 107 LEU A CA 1
ATOM 847 C C . LEU A 1 107 ? 0.180 0.280 2.526 1.00 87.50 107 LEU A C 1
ATOM 849 O O . LEU A 1 107 ? -0.620 1.144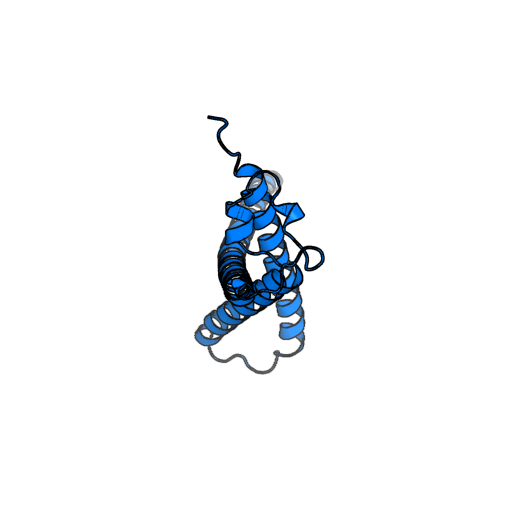 2.882 1.00 87.50 107 LEU A O 1
ATOM 853 N N . ALA A 1 108 ? 0.447 -0.791 3.275 1.00 85.19 108 ALA A N 1
ATOM 854 C CA . ALA A 1 108 ? -0.147 -1.009 4.591 1.00 85.19 108 ALA A CA 1
ATOM 855 C C . ALA A 1 108 ? 0.281 0.064 5.605 1.00 85.19 108 ALA A C 1
ATOM 857 O O . ALA A 1 108 ? -0.541 0.550 6.388 1.00 85.19 108 ALA A O 1
ATOM 858 N N . PHE A 1 109 ? 1.551 0.477 5.568 1.00 84.44 109 PHE A N 1
ATOM 859 C CA . PHE A 1 109 ? 2.056 1.565 6.401 1.00 84.44 109 PHE A CA 1
ATOM 860 C C . PHE A 1 109 ? 1.435 2.916 6.013 1.00 84.44 109 PHE A C 1
ATOM 862 O O . PHE A 1 109 ? 0.927 3.632 6.878 1.00 84.44 109 PHE A O 1
ATOM 869 N N . LEU A 1 110 ? 1.387 3.240 4.715 1.00 83.56 110 LEU A N 1
ATOM 870 C CA . LEU A 1 110 ? 0.740 4.461 4.223 1.00 83.56 110 LEU A CA 1
ATOM 871 C C . LEU A 1 110 ? -0.763 4.472 4.531 1.00 83.56 110 LEU A C 1
ATOM 873 O O . LEU A 1 110 ? -1.315 5.518 4.854 1.00 83.56 110 LEU A O 1
ATOM 877 N N . SER A 1 111 ? -1.435 3.324 4.488 1.00 81.38 111 SER A N 1
ATOM 878 C CA . SER A 1 111 ? -2.851 3.226 4.848 1.00 81.38 111 SER A CA 1
ATOM 879 C C . SER A 1 111 ? -3.111 3.644 6.301 1.00 81.38 111 SER A C 1
ATOM 881 O O . SER A 1 111 ? -4.073 4.363 6.581 1.00 81.38 111 SER A O 1
ATOM 883 N N . ARG A 1 112 ? -2.221 3.278 7.236 1.00 80.12 112 ARG A N 1
ATOM 884 C CA . ARG A 1 112 ? -2.286 3.774 8.622 1.00 80.12 112 ARG A CA 1
ATOM 885 C C . ARG A 1 112 ? -2.107 5.286 8.700 1.00 80.12 112 ARG A C 1
ATOM 887 O O . ARG A 1 112 ? -2.869 5.937 9.409 1.00 80.12 112 ARG A O 1
ATOM 894 N N . PHE A 1 113 ? -1.148 5.832 7.954 1.00 83.56 113 PHE A N 1
ATOM 895 C CA . PHE A 1 113 ? -0.952 7.278 7.865 1.00 83.56 113 PHE A CA 1
ATOM 896 C C . PHE A 1 113 ? -2.224 7.989 7.377 1.00 83.56 113 PHE A C 1
ATOM 898 O O . PHE A 1 113 ? -2.689 8.916 8.037 1.00 83.56 113 PHE A O 1
ATOM 905 N N . TRP A 1 114 ? -2.842 7.517 6.288 1.00 81.00 114 TRP A N 1
ATOM 906 C CA . TRP A 1 114 ? -4.088 8.090 5.768 1.00 81.00 114 TRP A CA 1
ATOM 907 C C . TRP A 1 114 ? -5.235 8.012 6.771 1.00 81.00 114 TRP A C 1
ATOM 909 O O . TRP A 1 114 ? -5.980 8.976 6.921 1.00 81.00 114 TRP A O 1
ATOM 919 N N . ASN A 1 115 ? -5.359 6.898 7.491 1.00 81.19 115 ASN A N 1
ATOM 920 C CA . ASN A 1 115 ? -6.377 6.742 8.524 1.00 81.19 115 ASN A CA 1
ATOM 921 C C . ASN A 1 115 ? -6.246 7.779 9.647 1.00 81.19 115 ASN A C 1
ATOM 923 O O . ASN A 1 115 ? -7.242 8.393 10.029 1.00 81.19 115 ASN A O 1
ATOM 927 N N . GLU A 1 116 ? -5.038 8.012 10.160 1.00 81.00 116 GLU A N 1
ATOM 928 C CA . GLU A 1 116 ? -4.813 9.054 11.171 1.00 81.00 116 GLU A CA 1
ATOM 929 C C . GLU A 1 116 ? -5.003 10.461 10.589 1.00 81.00 116 GLU A C 1
ATOM 931 O O . GLU A 1 116 ? -5.637 11.317 11.209 1.00 81.00 116 GLU A O 1
ATOM 936 N N . PHE A 1 117 ? -4.554 10.687 9.353 1.00 82.19 117 PHE A N 1
ATOM 937 C CA . PHE A 1 117 ? -4.741 11.957 8.658 1.00 82.19 117 PHE A CA 1
ATOM 938 C C . PHE A 1 117 ? -6.229 12.304 8.475 1.00 82.19 117 PHE A C 1
ATOM 940 O O . PHE A 1 117 ? -6.652 13.419 8.788 1.00 82.19 117 PHE A O 1
ATOM 947 N N . PHE A 1 118 ? -7.060 11.347 8.051 1.00 82.12 118 PHE A N 1
ATOM 948 C CA . PHE A 1 118 ? -8.502 11.555 7.903 1.00 82.12 118 PHE A CA 1
ATOM 949 C C . PHE A 1 118 ? -9.208 11.785 9.241 1.00 82.12 118 PHE A C 1
ATOM 951 O O . PHE A 1 118 ? -10.121 12.614 9.304 1.00 82.12 118 PHE A O 1
ATOM 958 N N . LYS A 1 119 ? -8.776 11.131 10.328 1.00 81.38 119 LYS A N 1
ATOM 959 C CA . LYS A 1 119 ? -9.293 11.424 11.674 1.00 81.38 119 LYS A CA 1
ATOM 960 C C . LYS A 1 119 ? -9.014 12.871 12.061 1.00 81.38 119 LYS A C 1
ATOM 962 O O . LYS A 1 119 ? -9.947 13.571 12.453 1.00 81.38 119 LYS A O 1
ATOM 967 N N . ILE A 1 120 ? -7.781 13.342 11.882 1.00 84.88 120 ILE A N 1
ATOM 968 C CA . ILE A 1 120 ? -7.402 14.732 12.171 1.00 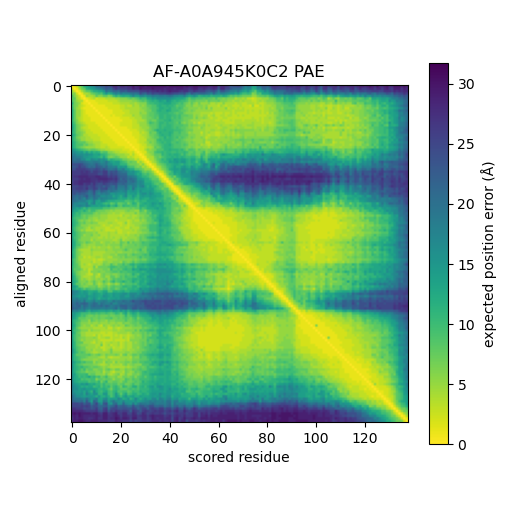84.88 120 ILE A CA 1
ATOM 969 C C . ILE A 1 120 ? -8.242 15.702 11.335 1.00 84.88 120 ILE A C 1
ATOM 971 O O . ILE A 1 120 ? -8.822 16.637 11.885 1.00 84.88 120 ILE A O 1
ATOM 975 N N . LEU A 1 121 ? -8.387 15.453 10.030 1.00 84.06 121 LEU A N 1
ATOM 976 C CA . LEU A 1 121 ? -9.220 16.276 9.148 1.00 84.06 121 LEU A CA 1
ATOM 977 C C . LEU A 1 121 ? -10.688 16.311 9.588 1.00 84.06 121 LEU A C 1
ATOM 979 O O . LEU A 1 121 ? -11.320 17.369 9.573 1.00 84.06 121 LEU A O 1
ATOM 983 N N . SER A 1 122 ? -11.240 15.171 10.003 1.00 81.75 122 SER A N 1
ATOM 984 C CA . SER A 1 122 ? -12.615 15.095 10.501 1.00 81.75 122 SER A CA 1
ATOM 985 C C . SER A 1 122 ? -12.795 15.846 11.827 1.00 81.75 122 SER A C 1
ATOM 987 O O . SER A 1 122 ? -13.783 16.565 11.990 1.00 81.75 122 SER A O 1
ATOM 989 N N . GLY A 1 123 ? -11.812 15.767 12.731 1.00 80.62 123 GLY A N 1
ATOM 990 C CA . GLY A 1 123 ? -11.786 16.521 13.983 1.00 80.62 123 GLY A CA 1
ATOM 991 C C . GLY A 1 123 ? -11.672 18.024 13.740 1.00 80.62 123 GLY A C 1
ATOM 992 O O . GLY A 1 123 ? -12.404 18.809 14.338 1.00 80.62 123 GLY A O 1
ATOM 993 N N . LEU A 1 124 ? -10.840 18.432 12.781 1.00 85.69 124 LEU A N 1
ATOM 994 C CA . LEU A 1 124 ? -10.722 19.825 12.363 1.00 85.69 124 LEU A CA 1
ATOM 995 C C . LEU A 1 124 ? -12.040 20.345 11.773 1.00 85.69 124 LEU A C 1
ATOM 997 O O . LEU A 1 124 ? -12.500 21.424 12.144 1.00 85.69 124 LEU A O 1
ATOM 1001 N N . LYS A 1 125 ? -12.701 19.561 10.911 1.00 83.38 125 LYS A N 1
ATOM 1002 C CA . LYS A 1 125 ? -14.025 19.896 10.365 1.00 83.38 125 LYS A CA 1
ATOM 1003 C C . LYS A 1 125 ? -15.070 20.053 11.470 1.00 83.38 125 LYS A C 1
ATOM 1005 O O . LYS A 1 125 ? -15.883 20.974 11.408 1.00 83.38 125 LYS A O 1
ATOM 1010 N N . TYR A 1 126 ? -15.050 19.181 12.478 1.00 80.19 126 TYR A N 1
ATOM 1011 C CA . TYR A 1 126 ? -15.936 19.283 13.636 1.00 80.19 126 TYR A CA 1
ATOM 1012 C C . TYR A 1 126 ? -15.681 20.567 14.436 1.00 80.19 126 TYR A C 1
ATOM 1014 O O . TYR A 1 126 ? -16.629 21.279 14.760 1.00 80.19 126 TYR A O 1
ATOM 1022 N N . LEU A 1 127 ? -14.416 20.917 14.682 1.00 81.75 127 LEU A N 1
ATOM 1023 C CA . LEU A 1 127 ? -14.039 22.149 15.380 1.00 81.75 127 LEU A CA 1
ATOM 1024 C C . LEU A 1 127 ? -14.459 23.406 14.612 1.00 81.75 127 LEU A C 1
ATOM 1026 O O . LEU A 1 127 ? -15.022 24.323 15.206 1.00 81.75 127 LEU A O 1
ATOM 1030 N N . ILE A 1 128 ? -14.246 23.438 13.294 1.00 80.69 128 ILE A N 1
ATOM 1031 C CA . ILE A 1 128 ? -14.674 24.552 12.438 1.00 80.69 128 ILE A CA 1
ATOM 1032 C C . ILE A 1 128 ? -16.201 24.686 12.468 1.00 80.69 128 ILE A C 1
ATOM 1034 O O . ILE A 1 128 ? -16.715 25.787 12.655 1.00 80.69 128 ILE A O 1
ATOM 1038 N N . ARG A 1 129 ? -16.932 23.566 12.361 1.00 78.94 129 ARG A N 1
ATOM 1039 C CA . ARG A 1 129 ? -18.402 23.558 12.395 1.00 78.94 129 ARG A CA 1
ATOM 1040 C C . ARG A 1 129 ? -18.956 23.985 13.757 1.00 78.94 129 ARG A C 1
ATOM 1042 O O . ARG A 1 129 ? -19.914 24.752 13.801 1.00 78.94 129 ARG A O 1
ATOM 1049 N N . SER A 1 130 ? -18.330 23.537 14.844 1.00 74.12 130 SER A N 1
ATOM 1050 C CA . SER A 1 130 ? -18.635 23.960 16.214 1.00 74.12 130 SER A CA 1
ATOM 1051 C C . SER A 1 130 ? -18.448 25.471 16.370 1.00 74.12 130 SER A C 1
ATOM 1053 O O . SER A 1 130 ? -19.371 26.170 16.777 1.00 74.12 130 SER A O 1
ATOM 1055 N N . LYS A 1 131 ? -17.314 26.017 15.908 1.00 65.25 131 LYS A N 1
ATOM 1056 C CA . LYS A 1 131 ? -17.022 27.456 15.975 1.00 65.25 131 LYS A CA 1
ATOM 1057 C C . LYS A 1 131 ? -17.963 28.306 15.108 1.00 65.25 131 LYS A C 1
ATOM 1059 O O . LYS A 1 131 ? -18.301 29.414 15.503 1.00 65.25 131 LYS A O 1
ATOM 1064 N N . SER A 1 132 ? -18.438 27.782 13.974 1.00 61.19 132 SER A N 1
ATOM 1065 C CA . SER A 1 132 ? -19.464 28.436 13.140 1.00 61.19 132 SER A CA 1
ATOM 1066 C C . SER A 1 132 ? -20.898 28.308 13.680 1.00 61.19 132 SER A C 1
ATOM 1068 O O . SER A 1 132 ? -21.772 29.058 13.262 1.00 61.19 132 SER A O 1
ATOM 1070 N N . GLY A 1 133 ? -21.154 27.365 14.596 1.00 56.66 133 GLY A N 1
ATOM 1071 C CA . GLY A 1 133 ? -22.461 27.153 15.232 1.00 56.66 133 GLY A CA 1
ATOM 1072 C C . GLY A 1 133 ? -22.692 27.995 16.492 1.00 56.66 133 GLY A C 1
ATOM 1073 O O . GLY A 1 133 ? -23.829 28.131 16.934 1.00 56.66 133 GLY A O 1
ATOM 1074 N N . VAL A 1 134 ? -21.641 28.609 17.045 1.00 54.12 134 VAL A N 1
ATOM 1075 C CA . VAL A 1 134 ? -21.690 29.459 18.257 1.00 54.12 134 VAL A CA 1
ATOM 1076 C C . VAL A 1 134 ? -22.069 30.921 17.933 1.00 54.12 134 VAL A C 1
ATOM 1078 O O . VAL A 1 134 ? -21.956 31.803 18.771 1.00 54.12 134 VAL A O 1
ATOM 1081 N N . GLY A 1 135 ? -22.573 31.198 16.725 1.00 51.50 135 GLY A N 1
ATOM 1082 C CA . GLY A 1 135 ? -23.103 32.515 16.340 1.00 51.50 135 GLY A CA 1
ATOM 1083 C C . GLY A 1 135 ? -24.632 32.654 16.382 1.00 51.50 135 GLY A C 1
ATOM 1084 O O . GLY A 1 135 ? -25.133 33.705 16.005 1.00 51.50 135 GLY A O 1
ATOM 1085 N N . SER A 1 136 ? -25.386 31.615 16.771 1.00 51.47 136 SER A N 1
ATOM 1086 C CA . SER A 1 136 ? -26.859 31.603 16.632 1.00 51.47 136 SER A CA 1
ATOM 1087 C C . SER A 1 136 ? -27.645 31.452 17.939 1.00 51.47 136 SER A C 1
ATOM 1089 O O . SER A 1 136 ? -28.872 31.367 17.888 1.00 51.47 136 SER A O 1
ATOM 1091 N N . LEU A 1 137 ? -27.001 31.415 19.105 1.00 52.72 137 LEU A N 1
ATOM 1092 C CA . LEU A 1 137 ? -27.722 31.413 20.377 1.00 52.72 137 LEU A CA 1
ATOM 1093 C C . LEU A 1 137 ? -27.007 32.292 21.405 1.00 52.72 137 LEU A C 1
ATOM 1095 O O . LEU A 1 137 ? -26.042 31.852 22.027 1.00 52.72 137 LEU A O 1
ATOM 1099 N N . ARG A 1 138 ? -27.637 33.454 21.618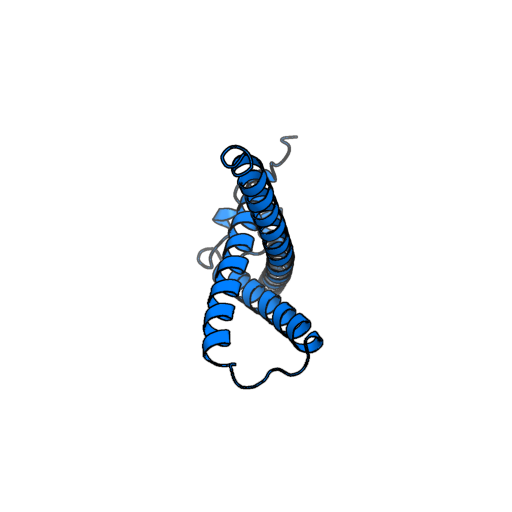 1.00 41.19 138 ARG A N 1
ATOM 1100 C CA . ARG A 1 138 ? -27.444 34.489 22.648 1.00 41.19 138 ARG A CA 1
ATOM 1101 C C . ARG A 1 138 ? -26.539 35.655 22.282 1.00 41.19 138 ARG A C 1
ATOM 1103 O O . ARG A 1 138 ? -25.325 35.446 22.097 1.00 41.19 138 ARG A O 1
#

Solvent-accessible surface area (backbone atoms only — not comparable to full-atom values): 7542 Å² total; per-residue (Å²): 134,81,77,82,50,53,62,57,41,52,54,52,52,50,55,53,9,52,50,46,38,53,52,50,53,53,54,48,57,61,43,58,78,71,52,86,81,69,94,75,61,79,68,60,53,56,52,55,51,50,53,48,37,31,50,52,17,25,52,50,17,52,72,42,34,38,24,50,66,63,28,66,75,39,26,81,52,34,71,77,57,41,40,72,90,81,59,75,84,50,94,56,44,57,57,48,52,52,21,9,43,53,34,2,44,49,28,26,53,46,18,52,52,51,54,54,51,51,49,52,51,52,52,51,52,48,51,54,51,53,64,67,59,71,77,79,76,134

Secondary structure (DSSP, 8-state):
------HHHHHHHHHHHHHHHHHHHHHHHHHHTT-TT----HHHHHHHHHHHHHHHHHHHHHHTT--HHHHHHSTTSGGGG-SGGG---STTHHHHHHHHHHHHHHHHHHHHHHHHHHHHHHHHHHHHHHHHHTTS--